Protein AF-A0A4Y8ARG5-F1 (afdb_monomer_lite)

Secondary structure (DSSP, 8-state):
-EEEEEEE-SSS-EEETTTEEE-STTEEEEEEEESSEEEEETTTEEEEEEEEET-PPTT------SEEEEEEETTEEEEEEESSS-EEEEEESTT--

Sequence (97 aa):
MYTLNIKNNYPWAITVNGNKIINDQGDSAGLKNQGNSYVTIPGIGKMAFIDLVDKKITGYPFIKETWDILIRTSNVEAYYRYKGRRELSAVIDQYET

Structure (mmCIF, N/CA/C/O backbone):
data_AF-A0A4Y8ARG5-F1
#
_entry.id   AF-A0A4Y8ARG5-F1
#
loop_
_atom_site.group_PDB
_atom_site.id
_atom_site.type_symbol
_atom_site.label_atom_id
_atom_site.label_alt_id
_atom_site.label_comp_id
_atom_site.label_asym_id
_atom_site.label_entity_id
_atom_site.label_seq_id
_atom_site.pdbx_PDB_ins_code
_atom_site.Cartn_x
_atom_site.Cartn_y
_atom_site.Cartn_z
_atom_site.occupancy
_atom_site.B_iso_or_equiv
_atom_site.auth_seq_id
_atom_site.auth_comp_id
_atom_site.auth_asym_id
_atom_site.auth_atom_id
_atom_site.pdbx_PDB_model_num
ATOM 1 N N . MET A 1 1 ? -9.486 8.604 6.481 1.00 82.38 1 MET A N 1
ATOM 2 C CA . MET A 1 1 ? -8.674 9.082 5.345 1.00 82.38 1 MET A CA 1
ATOM 3 C C . MET A 1 1 ? -7.254 9.325 5.814 1.00 82.38 1 MET A C 1
ATOM 5 O O . MET A 1 1 ? -7.113 9.983 6.840 1.00 82.38 1 MET A O 1
ATOM 9 N N . TYR A 1 2 ? -6.240 8.841 5.099 1.00 87.00 2 TYR A N 1
ATOM 10 C CA . 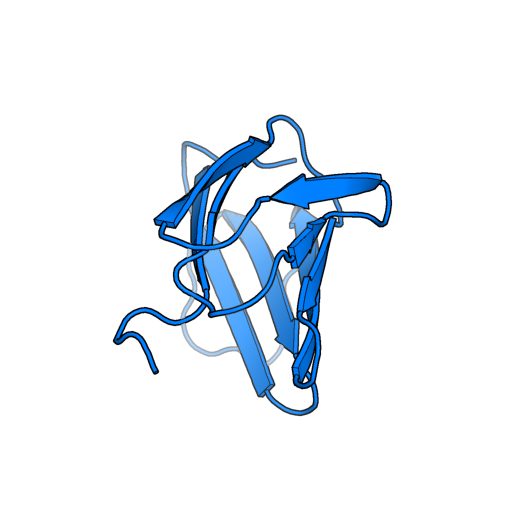TYR A 1 2 ? -4.815 8.923 5.451 1.00 87.00 2 TYR A CA 1
ATOM 11 C C . TYR A 1 2 ? -3.963 9.468 4.289 1.00 87.00 2 TYR A C 1
ATOM 13 O O . TYR A 1 2 ? -4.446 9.634 3.173 1.00 87.00 2 TYR A O 1
ATOM 21 N N . THR A 1 3 ? -2.700 9.783 4.550 1.00 91.75 3 THR A N 1
ATOM 22 C CA . THR A 1 3 ? -1.677 10.078 3.546 1.00 91.75 3 THR A CA 1
ATOM 23 C C . THR A 1 3 ? -0.825 8.832 3.353 1.00 91.75 3 THR A C 1
ATOM 25 O O . THR A 1 3 ? -0.294 8.299 4.325 1.00 91.75 3 THR A O 1
ATOM 28 N N . LEU A 1 4 ? -0.693 8.378 2.111 1.00 92.81 4 LEU A N 1
ATOM 29 C CA . LEU A 1 4 ? 0.140 7.250 1.721 1.00 92.81 4 LEU A CA 1
ATOM 30 C C . LEU A 1 4 ? 1.393 7.762 1.014 1.00 92.81 4 LEU A C 1
ATOM 32 O O . LEU A 1 4 ? 1.306 8.289 -0.092 1.00 92.81 4 LEU A O 1
ATOM 36 N N . ASN A 1 5 ? 2.547 7.603 1.644 1.00 95.31 5 ASN A N 1
ATOM 37 C CA . ASN A 1 5 ? 3.841 7.860 1.030 1.00 95.31 5 ASN A CA 1
ATOM 38 C C . ASN A 1 5 ? 4.382 6.536 0.498 1.00 95.31 5 ASN A C 1
ATOM 40 O O . ASN A 1 5 ? 4.529 5.582 1.258 1.00 95.31 5 ASN A O 1
ATOM 44 N N . ILE A 1 6 ? 4.665 6.464 -0.796 1.00 95.94 6 ILE A N 1
ATOM 45 C CA . ILE A 1 6 ? 5.201 5.256 -1.423 1.00 95.94 6 ILE A CA 1
ATOM 46 C C . ILE A 1 6 ? 6.546 5.584 -2.039 1.00 95.94 6 ILE A C 1
ATOM 48 O O . ILE A 1 6 ? 6.651 6.565 -2.772 1.00 95.94 6 ILE A O 1
ATOM 52 N N . LYS A 1 7 ? 7.541 4.745 -1.766 1.00 96.94 7 LYS A N 1
ATOM 53 C CA . LYS A 1 7 ? 8.806 4.702 -2.498 1.00 96.94 7 LYS A CA 1
ATOM 54 C C . LYS A 1 7 ? 8.872 3.399 -3.286 1.00 96.94 7 LYS A C 1
ATOM 56 O O . LYS A 1 7 ? 8.608 2.338 -2.718 1.00 96.94 7 LYS A O 1
ATOM 61 N N . ASN A 1 8 ? 9.204 3.481 -4.567 1.00 96.62 8 ASN A N 1
ATOM 62 C CA . ASN A 1 8 ? 9.342 2.323 -5.432 1.00 96.62 8 ASN A CA 1
ATOM 63 C C . ASN A 1 8 ? 10.817 2.013 -5.692 1.00 96.62 8 ASN A C 1
ATOM 65 O O . ASN A 1 8 ? 11.433 2.598 -6.576 1.00 96.62 8 ASN A O 1
ATOM 69 N N . ASN A 1 9 ? 11.372 1.078 -4.930 1.00 95.44 9 ASN A N 1
ATOM 70 C CA . ASN A 1 9 ? 12.700 0.528 -5.188 1.00 95.44 9 ASN A CA 1
ATOM 71 C C . ASN A 1 9 ? 12.639 -0.709 -6.109 1.00 95.44 9 ASN A C 1
ATOM 73 O O . ASN A 1 9 ? 13.670 -1.294 -6.420 1.00 95.44 9 ASN A O 1
ATOM 77 N N . TYR A 1 10 ? 11.446 -1.107 -6.558 1.00 95.00 10 TYR A N 1
ATOM 78 C CA . TYR A 1 10 ? 11.259 -2.272 -7.416 1.00 95.00 10 TYR A CA 1
ATOM 79 C C . TYR A 1 10 ? 11.742 -1.998 -8.855 1.00 95.00 10 TYR A C 1
ATOM 81 O O . TYR A 1 10 ? 11.613 -0.861 -9.323 1.00 95.00 10 TYR A O 1
ATOM 89 N N . PRO A 1 11 ? 12.217 -3.015 -9.607 1.00 94.25 11 PRO A N 1
ATOM 90 C CA . PRO A 1 11 ? 12.767 -2.832 -10.957 1.00 94.25 11 PRO A CA 1
ATOM 91 C C . PRO A 1 11 ? 11.774 -2.374 -12.033 1.00 94.25 11 PRO A C 1
ATOM 93 O O . PRO A 1 11 ? 12.179 -2.125 -13.164 1.00 94.25 11 PRO A O 1
ATOM 96 N N . TRP A 1 12 ? 10.479 -2.302 -11.717 1.00 95.81 12 TRP A N 1
ATOM 97 C CA . TRP A 1 12 ? 9.444 -1.859 -12.646 1.00 95.81 12 TRP A CA 1
ATOM 98 C C . TRP A 1 12 ? 8.560 -0.789 -12.019 1.00 95.81 12 TRP A C 1
ATOM 100 O O . TRP A 1 12 ? 8.313 -0.782 -10.809 1.00 95.81 12 TRP A O 1
ATOM 110 N N . ALA A 1 13 ? 8.009 0.073 -12.874 1.00 97.31 13 ALA A N 1
ATOM 111 C CA . ALA A 1 13 ? 7.000 1.040 -12.475 1.00 97.31 13 ALA A CA 1
ATOM 112 C C . ALA A 1 13 ? 5.780 0.353 -11.836 1.00 97.31 13 ALA A C 1
ATOM 114 O O . ALA A 1 13 ? 5.281 -0.671 -12.312 1.00 97.31 13 ALA A O 1
ATOM 115 N N . ILE A 1 14 ? 5.264 0.964 -10.774 1.00 97.31 14 ILE A N 1
ATOM 116 C CA . ILE A 1 14 ? 4.074 0.510 -10.051 1.00 97.31 14 ILE A CA 1
ATOM 117 C C . ILE A 1 14 ? 2.920 1.485 -10.269 1.00 97.31 14 ILE A C 1
ATOM 119 O O . ILE A 1 14 ? 3.114 2.668 -10.551 1.00 97.31 14 ILE A O 1
ATOM 123 N N . THR A 1 15 ? 1.689 0.992 -10.134 1.00 97.75 15 THR A N 1
ATOM 124 C CA . THR A 1 15 ? 0.485 1.812 -10.335 1.00 97.75 15 THR A CA 1
ATOM 125 C C . THR A 1 15 ? -0.385 1.839 -9.089 1.00 97.75 15 THR A C 1
ATOM 127 O O . THR A 1 15 ? -0.876 0.803 -8.642 1.00 97.75 15 THR A O 1
ATOM 130 N N . VAL A 1 16 ? -0.650 3.031 -8.565 1.00 96.56 16 VAL A N 1
ATOM 131 C CA . VAL A 1 16 ? -1.585 3.263 -7.465 1.00 96.56 16 VAL A CA 1
ATOM 132 C C . VAL A 1 16 ? -2.959 3.613 -8.020 1.00 96.56 16 VAL A C 1
ATOM 134 O O . VAL A 1 16 ? -3.081 4.451 -8.913 1.00 96.56 16 VAL A O 1
ATOM 137 N N . ASN A 1 17 ? -3.999 2.952 -7.508 1.00 94.62 17 ASN A N 1
ATOM 138 C CA . ASN A 1 17 ? -5.406 3.175 -7.863 1.00 94.62 17 ASN A CA 1
ATOM 139 C C . ASN A 1 17 ? -5.697 3.140 -9.378 1.00 94.62 17 ASN A C 1
ATOM 141 O O . ASN A 1 17 ? -6.653 3.743 -9.856 1.00 94.62 17 ASN A O 1
ATOM 145 N N . GLY A 1 18 ? -4.862 2.426 -10.142 1.00 93.56 18 GLY A N 1
ATOM 146 C CA . GLY A 1 18 ? -5.000 2.262 -11.591 1.00 93.56 18 GLY A CA 1
ATOM 147 C C . GLY A 1 18 ? -4.622 3.479 -12.440 1.00 93.56 18 GLY A C 1
ATOM 148 O O . GLY A 1 18 ? -4.667 3.368 -13.659 1.00 93.56 18 GLY A O 1
ATOM 149 N N . ASN A 1 19 ? -4.251 4.615 -11.844 1.00 93.50 19 ASN A N 1
ATOM 150 C CA . ASN A 1 19 ? -4.016 5.857 -12.589 1.00 93.50 19 ASN A CA 1
ATOM 151 C C . ASN A 1 19 ? -2.723 6.591 -12.214 1.00 93.50 19 ASN A C 1
ATOM 153 O O . ASN A 1 19 ? -2.152 7.284 -13.054 1.00 93.50 19 ASN A O 1
ATOM 157 N N . LYS A 1 20 ? -2.235 6.452 -10.978 1.00 96.38 20 LYS A N 1
ATOM 158 C CA . LYS A 1 20 ? -0.995 7.091 -10.549 1.00 96.38 20 LYS A CA 1
ATOM 159 C C . LYS A 1 20 ? 0.164 6.134 -10.761 1.00 96.38 20 LYS A C 1
ATOM 161 O O . LYS A 1 20 ? 0.295 5.154 -10.038 1.00 96.38 20 LYS A O 1
ATOM 166 N N . ILE A 1 21 ? 1.029 6.463 -11.706 1.00 97.62 21 ILE A N 1
ATOM 167 C CA . ILE A 1 21 ? 2.285 5.747 -11.916 1.00 97.62 21 ILE A CA 1
ATOM 168 C C . ILE A 1 21 ? 3.346 6.313 -10.961 1.00 97.62 21 ILE A C 1
ATOM 170 O O . ILE A 1 21 ? 3.419 7.531 -10.760 1.00 97.62 21 ILE A O 1
ATOM 174 N N . ILE A 1 22 ? 4.121 5.417 -10.352 1.00 97.44 22 ILE A N 1
ATOM 175 C CA . ILE A 1 22 ? 5.373 5.706 -9.646 1.00 97.44 22 ILE A CA 1
ATOM 176 C C . ILE A 1 22 ? 6.440 4.898 -10.381 1.00 97.44 22 ILE A C 1
ATOM 178 O O . ILE A 1 22 ? 6.290 3.679 -10.511 1.00 97.44 22 ILE A O 1
ATOM 182 N N . ASN A 1 23 ? 7.449 5.573 -10.928 1.00 97.62 23 ASN A N 1
ATOM 183 C CA . ASN A 1 23 ? 8.470 4.922 -11.748 1.00 97.62 23 ASN A CA 1
ATOM 184 C C . ASN A 1 23 ? 9.385 4.041 -10.886 1.00 97.62 23 ASN A C 1
ATOM 186 O O . ASN A 1 23 ? 9.214 3.955 -9.673 1.00 97.62 23 ASN A O 1
ATOM 190 N N . ASP A 1 24 ? 10.298 3.314 -11.517 1.00 92.56 24 ASP A N 1
ATOM 191 C CA . ASP A 1 24 ? 11.314 2.509 -10.834 1.00 92.56 24 ASP A CA 1
ATOM 192 C C . ASP A 1 24 ? 12.444 3.387 -10.245 1.00 92.56 24 ASP A C 1
ATOM 194 O O . ASP A 1 24 ? 12.323 4.612 -10.144 1.00 92.56 24 ASP A O 1
ATOM 198 N N . GLN A 1 25 ? 13.532 2.750 -9.796 1.00 86.75 25 GLN A N 1
ATOM 199 C CA . GLN A 1 25 ? 14.780 3.415 -9.381 1.00 86.75 25 GLN A CA 1
ATOM 200 C C . GLN A 1 25 ? 14.643 4.384 -8.194 1.00 86.75 25 GLN A C 1
ATOM 202 O O . GLN A 1 25 ? 15.360 5.378 -8.082 1.00 86.75 25 GLN A O 1
ATOM 207 N N . GLY A 1 26 ? 13.740 4.082 -7.263 1.00 91.88 26 GLY A N 1
ATOM 208 C CA . GLY A 1 26 ? 13.576 4.843 -6.029 1.00 91.88 26 GLY A CA 1
ATOM 209 C C . GLY A 1 26 ? 12.668 6.065 -6.154 1.00 91.88 26 GLY A C 1
ATOM 210 O O . GLY A 1 26 ? 12.637 6.866 -5.213 1.00 91.88 26 GLY A O 1
ATOM 211 N N . ASP A 1 27 ? 11.917 6.206 -7.257 1.00 97.12 27 ASP A N 1
ATOM 212 C CA . ASP A 1 27 ? 10.870 7.226 -7.391 1.00 97.12 27 ASP A CA 1
ATOM 213 C C . ASP A 1 27 ? 9.865 7.126 -6.230 1.00 97.12 27 ASP A C 1
ATOM 215 O O . ASP A 1 27 ? 9.630 6.063 -5.642 1.00 97.12 27 ASP A O 1
ATOM 219 N N . SER A 1 28 ? 9.277 8.259 -5.858 1.00 97.06 28 SER A N 1
ATOM 220 C CA . SER A 1 28 ? 8.383 8.328 -4.710 1.00 97.06 28 SER A CA 1
ATOM 221 C C . SER A 1 28 ? 7.220 9.285 -4.915 1.00 97.06 28 SER A C 1
ATOM 223 O O . SER A 1 28 ? 7.299 10.286 -5.625 1.00 97.06 28 SER A O 1
ATOM 225 N N . ALA A 1 29 ? 6.104 8.981 -4.256 1.00 96.56 29 ALA A N 1
ATOM 226 C CA . ALA A 1 29 ? 4.915 9.813 -4.289 1.00 96.56 29 ALA A CA 1
ATOM 227 C C . ALA A 1 29 ? 4.233 9.872 -2.922 1.00 96.56 29 ALA A C 1
ATOM 229 O O . ALA A 1 29 ? 4.018 8.850 -2.271 1.00 96.56 29 ALA A O 1
ATOM 230 N N . GLY A 1 30 ? 3.833 11.082 -2.527 1.00 95.56 30 GLY A N 1
ATOM 231 C CA . GLY A 1 30 ? 2.943 11.323 -1.394 1.00 95.56 30 GLY A CA 1
ATOM 232 C C . GLY A 1 30 ? 1.505 11.517 -1.868 1.00 95.56 30 GLY A C 1
ATOM 233 O O . GLY A 1 30 ? 1.191 12.486 -2.560 1.00 95.56 30 GLY A O 1
ATOM 234 N N . LEU A 1 31 ? 0.618 10.606 -1.484 1.00 93.56 31 LEU A N 1
ATOM 235 C CA . LEU A 1 31 ? -0.797 10.606 -1.840 1.00 93.56 31 LEU A CA 1
ATOM 236 C C . LEU A 1 31 ? -1.620 11.015 -0.626 1.00 93.56 31 LEU A C 1
ATOM 238 O O . LEU A 1 31 ? -1.775 10.246 0.315 1.00 93.56 31 LEU A O 1
ATOM 242 N N . LYS A 1 32 ? -2.150 12.236 -0.631 1.00 93.06 32 LYS A N 1
ATOM 243 C CA . LYS A 1 32 ? -2.948 12.764 0.485 1.00 93.06 32 LYS A CA 1
ATOM 244 C C . LYS A 1 32 ? -4.403 12.312 0.388 1.00 93.06 32 LYS A C 1
ATOM 246 O O . LYS A 1 32 ? -4.888 12.024 -0.705 1.00 93.06 32 LYS A O 1
ATOM 251 N N . ASN A 1 33 ? -5.108 12.323 1.520 1.00 89.50 33 ASN A N 1
ATOM 252 C CA . ASN A 1 33 ? -6.562 12.125 1.591 1.00 89.50 33 ASN A CA 1
ATOM 253 C C . ASN A 1 33 ? -7.046 10.813 0.945 1.00 89.50 33 ASN A C 1
ATOM 255 O O . ASN A 1 33 ? -8.081 10.767 0.286 1.00 89.50 33 ASN A O 1
ATOM 259 N N . GLN A 1 34 ? -6.292 9.738 1.139 1.00 89.81 34 GLN A N 1
ATOM 260 C CA . GLN A 1 34 ? -6.634 8.404 0.670 1.00 89.81 34 GLN A CA 1
ATOM 261 C C . GLN A 1 34 ? -7.683 7.766 1.585 1.00 89.81 34 GLN A C 1
ATOM 263 O O . GLN A 1 34 ? -7.577 7.837 2.811 1.00 89.81 34 GLN A O 1
ATOM 268 N N . GLY A 1 35 ? -8.709 7.170 0.979 1.00 89.00 35 GLY A N 1
ATOM 269 C CA . GLY A 1 35 ? -9.548 6.156 1.615 1.00 89.00 35 GLY A CA 1
ATOM 270 C C . GLY A 1 35 ? -8.970 4.778 1.304 1.00 89.00 35 GLY A C 1
ATOM 271 O O . GLY A 1 35 ? -7.776 4.549 1.473 1.00 89.00 35 GLY A O 1
ATOM 272 N N . ASN A 1 36 ? -9.787 3.874 0.771 1.00 91.94 36 ASN A N 1
ATOM 273 C CA . ASN A 1 36 ? -9.260 2.620 0.242 1.00 91.94 36 ASN A CA 1
ATOM 274 C C . ASN A 1 36 ? -8.386 2.887 -0.984 1.00 91.94 36 ASN A C 1
ATOM 276 O O . ASN A 1 36 ? -8.824 3.551 -1.924 1.00 91.94 36 ASN A O 1
ATOM 280 N N . SER A 1 37 ? -7.188 2.317 -0.979 1.00 94.19 37 SER A N 1
ATOM 281 C CA . SER A 1 37 ? -6.245 2.404 -2.086 1.00 94.19 37 SER A CA 1
ATOM 282 C C . SER A 1 37 ? -5.643 1.040 -2.383 1.00 94.19 37 SER A C 1
ATOM 284 O O . SER A 1 37 ? -5.679 0.128 -1.558 1.00 94.19 37 SER A O 1
ATOM 286 N N . TYR A 1 38 ? -5.082 0.875 -3.572 1.00 95.38 38 TYR A N 1
ATOM 287 C CA . TYR A 1 38 ? -4.297 -0.302 -3.908 1.00 95.38 38 TYR A CA 1
ATOM 288 C C . TYR A 1 38 ? -3.105 0.063 -4.779 1.00 95.38 38 TYR A C 1
ATOM 290 O O . TYR A 1 38 ? -3.155 1.000 -5.575 1.00 95.38 38 TYR A O 1
ATOM 298 N N . VAL A 1 39 ? -2.046 -0.722 -4.647 1.00 96.38 39 VAL A N 1
ATOM 299 C CA . VAL A 1 39 ? -0.825 -0.632 -5.438 1.00 96.38 39 VAL A CA 1
ATOM 300 C C . VAL A 1 39 ? -0.727 -1.901 -6.265 1.00 96.38 39 VAL A C 1
ATOM 302 O O . VAL A 1 39 ? -0.770 -3.005 -5.728 1.00 96.38 39 VAL A O 1
ATOM 305 N N . THR A 1 40 ? -0.639 -1.744 -7.579 1.00 96.94 40 THR A N 1
ATOM 306 C CA . THR A 1 40 ? -0.382 -2.834 -8.519 1.00 96.94 40 THR A CA 1
ATOM 307 C C . THR A 1 40 ? 1.110 -2.879 -8.792 1.00 96.94 40 THR A C 1
ATOM 309 O O . THR A 1 40 ? 1.680 -1.890 -9.252 1.00 96.94 40 THR A O 1
ATOM 312 N N . ILE A 1 41 ? 1.712 -4.025 -8.501 1.00 95.12 41 ILE A N 1
ATOM 313 C CA . ILE A 1 41 ? 3.134 -4.296 -8.660 1.00 95.12 41 ILE A CA 1
ATOM 314 C C . ILE A 1 41 ? 3.257 -5.379 -9.741 1.00 95.12 41 ILE A C 1
ATOM 316 O O . ILE A 1 41 ? 2.743 -6.488 -9.534 1.00 95.12 41 ILE A O 1
ATOM 320 N N . PRO A 1 42 ? 3.861 -5.080 -10.906 1.00 94.69 42 PRO A N 1
ATOM 321 C CA . PRO A 1 42 ? 4.046 -6.064 -11.971 1.00 94.69 42 PRO A CA 1
ATOM 322 C C . PRO A 1 42 ? 4.714 -7.341 -11.447 1.00 94.69 42 PRO A C 1
ATOM 324 O O . PRO A 1 42 ? 5.612 -7.272 -10.621 1.00 94.69 42 PRO A O 1
ATOM 327 N N . GLY A 1 43 ? 4.240 -8.514 -11.869 1.00 92.25 43 GLY A N 1
ATOM 328 C CA . GLY A 1 43 ? 4.796 -9.809 -11.446 1.00 92.25 43 GLY A CA 1
ATOM 329 C C . GLY A 1 43 ? 4.447 -10.268 -10.021 1.00 92.25 43 GLY A C 1
ATOM 330 O O . GLY A 1 43 ? 4.437 -11.470 -9.779 1.00 92.25 43 GLY A O 1
ATOM 331 N N . ILE A 1 44 ? 4.094 -9.361 -9.100 1.00 90.88 44 ILE A N 1
ATOM 332 C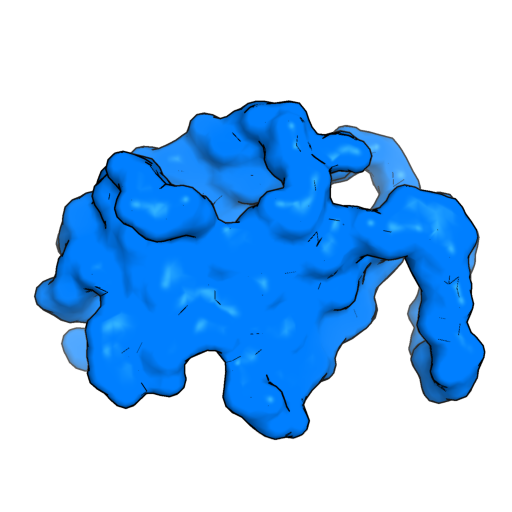 CA . ILE A 1 44 ? 3.735 -9.704 -7.708 1.00 90.88 44 ILE A CA 1
ATOM 333 C C . ILE A 1 44 ? 2.216 -9.706 -7.491 1.00 90.88 44 ILE A C 1
ATOM 335 O O . ILE A 1 44 ? 1.683 -10.614 -6.855 1.00 90.88 44 ILE A O 1
ATOM 339 N N . GLY A 1 45 ? 1.499 -8.705 -8.011 1.00 93.00 45 GLY A N 1
ATOM 340 C CA . GLY A 1 45 ? 0.045 -8.595 -7.865 1.00 93.00 45 GLY A CA 1
ATOM 341 C C . GLY A 1 45 ? -0.412 -7.259 -7.286 1.00 93.00 45 GLY A C 1
ATOM 342 O O . GLY A 1 45 ? 0.141 -6.207 -7.602 1.00 93.00 45 GLY A O 1
ATOM 343 N N . LYS A 1 46 ? -1.482 -7.280 -6.481 1.00 94.69 46 LYS A N 1
ATOM 344 C CA . LYS A 1 46 ? -2.093 -6.072 -5.907 1.00 94.69 46 LYS A CA 1
ATOM 345 C C . LYS A 1 46 ? -2.023 -6.089 -4.386 1.00 94.69 46 LYS A C 1
ATOM 347 O O . LYS A 1 46 ? -2.576 -6.983 -3.751 1.00 94.69 46 LYS A O 1
ATOM 352 N N . MET A 1 47 ? -1.431 -5.044 -3.823 1.00 94.81 47 MET A N 1
ATOM 353 C CA . MET A 1 47 ? -1.477 -4.748 -2.397 1.00 94.81 47 MET A CA 1
ATOM 354 C C . MET A 1 47 ? -2.607 -3.758 -2.129 1.00 94.81 47 MET A C 1
ATOM 356 O O . MET A 1 47 ? -2.645 -2.691 -2.736 1.00 94.81 47 MET A O 1
ATOM 360 N N . ALA A 1 48 ? -3.531 -4.099 -1.237 1.00 93.88 48 ALA A N 1
ATOM 361 C CA . ALA A 1 48 ? -4.633 -3.231 -0.842 1.00 93.88 48 ALA A CA 1
ATOM 362 C C . ALA A 1 48 ? -4.346 -2.567 0.507 1.00 93.88 48 ALA A C 1
ATOM 364 O O . ALA A 1 48 ? -3.900 -3.229 1.439 1.00 93.88 48 ALA A O 1
ATOM 365 N N . PHE A 1 49 ? -4.670 -1.283 0.599 1.00 93.00 49 PHE A N 1
ATOM 366 C CA . PHE A 1 49 ? -4.634 -0.450 1.793 1.00 93.00 49 PHE A CA 1
ATOM 367 C C . PHE A 1 49 ? -6.069 -0.026 2.099 1.00 93.00 49 PHE A C 1
ATOM 369 O O . PHE A 1 49 ? -6.659 0.786 1.385 1.00 93.00 49 PHE A O 1
ATOM 376 N N . ILE A 1 50 ? -6.660 -0.624 3.125 1.00 90.56 50 ILE A N 1
ATOM 377 C CA . ILE A 1 50 ? -8.076 -0.475 3.450 1.00 90.56 50 ILE A CA 1
ATOM 378 C C . ILE A 1 50 ? -8.186 0.399 4.691 1.00 90.56 50 ILE A C 1
ATOM 380 O O . ILE A 1 50 ? -7.708 0.020 5.759 1.00 90.56 50 ILE A O 1
ATOM 384 N N . ASP A 1 51 ? -8.822 1.557 4.541 1.00 88.06 51 ASP A N 1
ATOM 385 C CA . ASP A 1 51 ? -9.140 2.443 5.655 1.00 88.06 51 ASP A CA 1
ATOM 386 C C . ASP A 1 51 ? -10.371 1.895 6.371 1.00 88.06 51 ASP A C 1
ATOM 388 O O . ASP A 1 51 ? -11.485 1.926 5.846 1.00 88.06 51 ASP A O 1
ATOM 392 N N . LEU A 1 52 ? -10.158 1.351 7.564 1.00 85.25 52 LEU A N 1
ATOM 393 C CA . LEU A 1 52 ? -11.223 0.769 8.372 1.00 85.25 52 LEU A CA 1
ATOM 394 C C . LEU A 1 52 ? -11.893 1.806 9.275 1.00 85.25 52 LEU A C 1
ATOM 396 O O . LEU A 1 52 ? -12.869 1.480 9.948 1.00 85.25 52 LEU A O 1
ATOM 400 N N . VAL A 1 53 ? -11.420 3.057 9.250 1.00 81.44 53 VAL A N 1
ATOM 401 C CA . VAL A 1 53 ? -11.945 4.161 10.052 1.00 81.44 53 VAL A CA 1
ATOM 402 C C . VAL A 1 53 ? -11.900 3.803 11.543 1.00 81.44 53 VAL A C 1
ATOM 404 O O . VAL A 1 53 ? -10.815 3.816 12.121 1.00 81.44 53 VAL A O 1
ATOM 407 N N . ASP A 1 54 ? -13.040 3.494 12.159 1.00 74.25 54 ASP A N 1
ATOM 408 C CA . ASP A 1 54 ? -13.205 3.124 13.568 1.00 74.25 54 ASP A CA 1
ATOM 409 C C . ASP A 1 54 ? -13.504 1.625 13.772 1.00 74.25 54 ASP A C 1
ATOM 411 O O . ASP A 1 54 ? -13.636 1.157 14.911 1.00 74.25 54 ASP A O 1
ATOM 415 N N . LYS A 1 55 ? -13.604 0.853 12.682 1.00 77.06 55 LYS A N 1
ATOM 416 C CA . LYS A 1 55 ? -13.977 -0.558 12.720 1.00 77.06 55 LYS A CA 1
ATOM 417 C C . LYS A 1 55 ? -12.810 -1.444 13.147 1.00 77.06 55 LYS A C 1
ATOM 419 O O . LYS A 1 55 ? -11.884 -1.700 12.384 1.00 77.06 55 LYS A O 1
ATOM 424 N N . LYS A 1 56 ? -12.966 -2.057 14.321 1.00 73.38 56 LYS A N 1
ATOM 425 C CA . LYS A 1 56 ? -12.053 -3.076 14.850 1.00 73.38 56 LYS A CA 1
ATOM 426 C C . LYS A 1 56 ? -12.259 -4.433 14.185 1.00 73.38 56 LYS A C 1
ATOM 428 O O . LYS A 1 56 ? -13.386 -4.926 14.126 1.00 73.38 56 LYS A O 1
ATOM 433 N N . ILE A 1 57 ? -11.163 -5.077 13.785 1.00 78.19 57 ILE A N 1
ATOM 434 C CA . ILE A 1 57 ? -11.165 -6.505 13.445 1.00 78.19 57 ILE A CA 1
ATOM 435 C C . ILE A 1 57 ? -11.037 -7.325 14.735 1.00 78.19 57 ILE A C 1
ATOM 437 O O . ILE A 1 57 ? -10.078 -7.177 15.494 1.00 78.19 57 ILE A O 1
ATOM 441 N N . THR A 1 58 ? -12.022 -8.182 14.998 1.00 75.94 58 THR A N 1
ATOM 442 C CA . THR A 1 58 ? -12.028 -9.094 16.149 1.00 75.94 58 THR A CA 1
ATOM 443 C C . THR A 1 58 ? -10.931 -10.149 16.006 1.00 75.94 58 THR A C 1
ATOM 445 O O . THR A 1 58 ? -10.714 -10.667 14.917 1.00 75.94 58 THR A O 1
ATOM 448 N N . GLY A 1 59 ? -10.259 -10.499 17.106 1.00 72.81 59 GLY A N 1
ATOM 449 C CA . GLY A 1 59 ? -9.241 -11.556 17.116 1.00 72.81 59 GLY A CA 1
ATOM 450 C C . GLY A 1 59 ? -7.805 -11.074 16.906 1.00 72.81 59 GLY A C 1
ATOM 451 O O . GLY A 1 59 ? -6.894 -11.877 17.064 1.00 72.81 59 GLY A O 1
ATOM 452 N N . TYR A 1 60 ? -7.580 -9.781 16.646 1.00 71.12 60 TYR A N 1
ATOM 453 C CA . TYR A 1 60 ? -6.240 -9.195 16.706 1.00 71.12 60 TYR A CA 1
ATOM 454 C C . TYR A 1 60 ? -5.856 -8.885 18.159 1.00 71.12 60 TYR A C 1
ATOM 456 O O . TYR A 1 60 ? -6.461 -7.997 18.774 1.00 71.12 60 TYR A O 1
ATOM 464 N N . PRO A 1 61 ? -4.877 -9.600 18.739 1.00 61.47 61 PRO A N 1
ATOM 465 C CA . PRO A 1 61 ? -4.443 -9.334 20.095 1.00 61.47 61 PRO A CA 1
ATOM 466 C C . PRO A 1 61 ? -3.583 -8.060 20.089 1.00 61.47 61 PRO A C 1
ATOM 468 O O . PRO A 1 61 ? -2.718 -7.893 19.237 1.00 61.47 61 PRO A O 1
ATOM 471 N N . PHE A 1 62 ? -3.819 -7.171 21.058 1.00 65.25 62 PHE A N 1
ATOM 472 C CA . PHE A 1 62 ? -2.995 -5.988 21.368 1.00 65.25 62 PHE A CA 1
ATOM 473 C C . PHE A 1 62 ? -3.077 -4.762 20.448 1.00 65.25 62 PHE A C 1
ATOM 475 O O . PHE A 1 62 ? -2.060 -4.410 19.872 1.00 65.25 62 PHE A O 1
ATOM 482 N N . ILE A 1 63 ? -4.177 -3.993 20.388 1.00 58.91 63 ILE A N 1
ATOM 483 C CA . ILE A 1 63 ? -4.046 -2.616 19.854 1.00 58.91 63 ILE A CA 1
ATOM 484 C C . ILE A 1 63 ? -4.999 -1.607 20.537 1.00 58.91 63 ILE A C 1
ATOM 486 O O . ILE A 1 63 ? -6.223 -1.771 20.512 1.00 58.91 63 ILE A O 1
ATOM 490 N N . LYS A 1 64 ? -4.438 -0.563 21.173 1.00 63.56 64 LYS A N 1
ATOM 491 C CA . LYS A 1 64 ? -5.141 0.438 22.015 1.00 63.56 64 LYS A CA 1
ATOM 492 C C . LYS A 1 64 ? -5.589 1.684 21.236 1.00 63.56 64 LYS A C 1
ATOM 494 O O . LYS A 1 64 ? -6.359 2.495 21.747 1.00 63.56 64 LYS A O 1
ATOM 499 N N . GLU A 1 65 ? -5.103 1.846 20.016 1.00 68.75 65 GLU A N 1
ATOM 500 C CA . GLU A 1 65 ? -5.219 3.047 19.198 1.00 68.75 65 GLU A CA 1
ATOM 501 C C . GLU A 1 65 ? -6.569 3.134 18.453 1.00 68.75 65 GLU A C 1
ATOM 503 O O . GLU A 1 65 ? -7.387 2.213 18.508 1.00 68.75 65 GLU A O 1
ATOM 508 N N . THR A 1 66 ? -6.864 4.282 17.828 1.00 61.91 66 THR A N 1
ATOM 509 C CA . THR A 1 66 ? -8.232 4.645 17.397 1.00 61.91 66 THR A CA 1
ATOM 510 C C . THR A 1 66 ? -8.496 4.449 15.905 1.00 61.91 66 THR A C 1
ATOM 512 O O . THR A 1 66 ? -9.625 4.111 15.565 1.00 61.91 66 THR A O 1
ATOM 515 N N . TRP A 1 67 ? -7.500 4.677 15.041 1.00 63.69 67 TRP A N 1
ATOM 516 C CA . TRP A 1 67 ? -7.662 4.662 13.581 1.00 63.69 67 TRP A CA 1
ATOM 517 C C . TRP A 1 67 ? -6.938 3.493 12.940 1.00 63.69 67 TRP A C 1
ATOM 519 O O . TRP A 1 67 ? -5.801 3.211 13.318 1.00 63.69 67 TRP A O 1
ATOM 529 N N . ASP A 1 68 ? -7.570 2.897 11.929 1.00 73.06 68 ASP A N 1
ATOM 530 C CA . ASP A 1 68 ? -7.237 1.547 11.478 1.00 73.06 68 ASP A CA 1
ATOM 531 C C . ASP A 1 68 ? -6.941 1.486 9.983 1.00 73.06 68 ASP A C 1
ATOM 533 O O . ASP A 1 68 ? -7.722 1.974 9.163 1.00 73.06 68 ASP A O 1
ATOM 537 N N . ILE A 1 69 ? -5.835 0.832 9.624 1.00 82.06 69 ILE A N 1
ATOM 538 C CA . ILE A 1 69 ? -5.532 0.460 8.242 1.00 82.06 69 ILE A CA 1
ATOM 539 C C . ILE A 1 69 ? -5.239 -1.038 8.196 1.00 82.06 69 ILE A C 1
ATOM 541 O O . ILE A 1 69 ? -4.372 -1.545 8.911 1.00 82.06 69 ILE A O 1
ATOM 545 N N . LEU A 1 70 ? -5.956 -1.742 7.324 1.00 87.25 70 LEU A N 1
ATOM 546 C CA . LEU A 1 70 ? -5.640 -3.114 6.950 1.00 87.25 70 LEU A CA 1
ATOM 547 C C . LEU A 1 70 ? -4.870 -3.099 5.634 1.00 87.25 70 LEU A C 1
ATOM 549 O O . LEU A 1 70 ? -5.373 -2.630 4.612 1.00 87.25 70 LEU A O 1
ATOM 553 N N . ILE A 1 71 ? -3.659 -3.636 5.662 1.00 89.31 71 ILE A N 1
ATOM 554 C CA . ILE A 1 71 ? -2.826 -3.840 4.483 1.00 89.31 71 ILE A CA 1
ATOM 555 C C . ILE A 1 71 ? -2.879 -5.325 4.154 1.00 89.31 71 ILE A C 1
ATOM 557 O O . ILE A 1 71 ? -2.612 -6.155 5.017 1.00 89.31 71 ILE A O 1
ATOM 561 N N . ARG A 1 72 ? -3.223 -5.685 2.920 1.00 90.06 72 ARG A N 1
ATOM 562 C CA . ARG A 1 72 ? -3.263 -7.092 2.504 1.00 90.06 72 ARG A CA 1
ATOM 563 C C . ARG A 1 72 ? -2.711 -7.282 1.106 1.00 90.06 72 ARG A C 1
ATOM 565 O O . ARG A 1 72 ? -2.951 -6.461 0.221 1.00 90.06 72 ARG A O 1
ATOM 572 N N . THR A 1 73 ? -2.008 -8.383 0.902 1.00 89.06 73 THR A N 1
ATOM 573 C CA . THR A 1 73 ? -1.538 -8.824 -0.409 1.00 89.06 73 THR A CA 1
ATOM 574 C C . THR A 1 73 ? -1.554 -10.343 -0.455 1.00 89.06 73 THR A C 1
ATOM 576 O O . THR A 1 73 ? -1.114 -10.998 0.487 1.00 89.06 73 THR A O 1
ATOM 579 N N . SER A 1 74 ? -2.082 -10.910 -1.539 1.00 84.69 74 SER A N 1
ATOM 580 C CA . SER A 1 74 ? -2.223 -12.361 -1.712 1.00 84.69 74 SER A CA 1
ATOM 581 C C . SER A 1 74 ? -2.864 -13.041 -0.487 1.00 84.69 74 SER A C 1
ATOM 583 O O . SER A 1 74 ? -4.059 -12.877 -0.254 1.00 84.69 74 SER A O 1
ATOM 585 N N . ASN A 1 75 ? -2.082 -13.782 0.298 1.00 84.31 75 ASN A N 1
ATOM 586 C CA . ASN A 1 75 ? -2.488 -14.532 1.488 1.00 84.31 75 ASN A CA 1
ATOM 587 C C . ASN A 1 75 ? -1.898 -13.972 2.797 1.00 84.31 75 ASN A C 1
ATOM 589 O O . ASN A 1 75 ? -1.969 -14.640 3.827 1.00 84.31 75 ASN A O 1
ATOM 593 N N . VAL A 1 76 ? -1.292 -12.784 2.759 1.00 85.62 76 VAL A N 1
ATOM 594 C CA . VAL A 1 76 ? -0.676 -12.133 3.918 1.00 85.62 76 VAL A CA 1
ATOM 595 C C . VAL A 1 76 ? -1.392 -10.819 4.197 1.00 85.62 76 VAL A C 1
ATOM 597 O O . VAL A 1 76 ? -1.682 -10.032 3.291 1.00 85.62 76 VAL A O 1
ATOM 600 N N . GLU A 1 77 ? -1.648 -10.566 5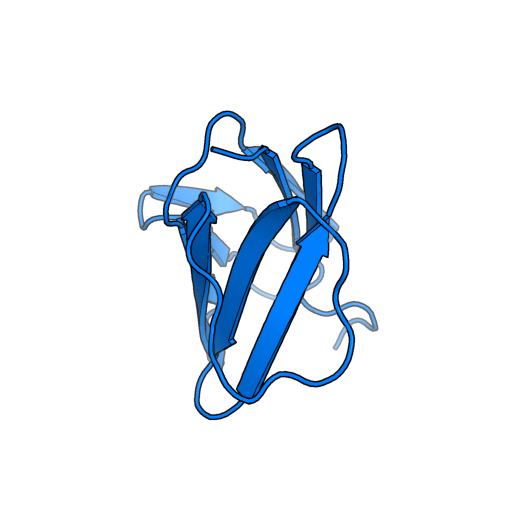.473 1.00 87.12 77 GLU A N 1
ATOM 601 C CA . GLU A 1 77 ? -2.214 -9.313 5.945 1.00 87.12 77 GLU A CA 1
AT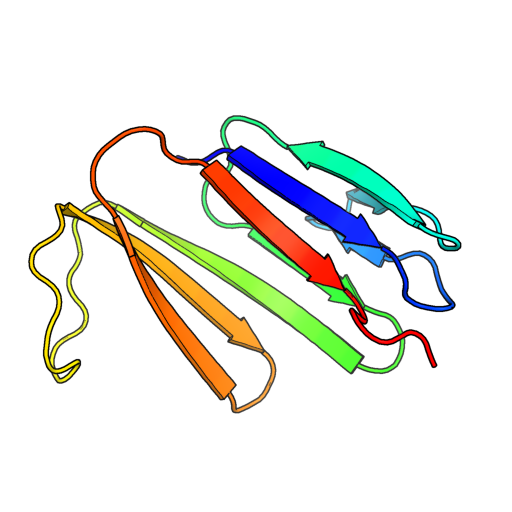OM 602 C C . GLU A 1 77 ? -1.415 -8.746 7.115 1.00 87.12 77 GLU A C 1
ATOM 604 O O . GLU A 1 77 ? -0.875 -9.468 7.952 1.00 87.12 77 GLU A O 1
ATOM 609 N N . ALA A 1 78 ? -1.353 -7.422 7.155 1.00 84.69 78 ALA A N 1
ATOM 610 C CA . ALA A 1 78 ? -0.834 -6.643 8.255 1.00 84.69 78 ALA A CA 1
ATOM 611 C C . ALA A 1 78 ? -1.931 -5.675 8.696 1.00 84.69 78 ALA A C 1
ATOM 613 O O . ALA A 1 78 ? -2.448 -4.880 7.908 1.00 84.69 78 ALA A O 1
ATOM 614 N N . TYR A 1 79 ? -2.287 -5.747 9.972 1.00 82.56 79 TYR A N 1
ATOM 615 C CA . TYR A 1 79 ? -3.271 -4.865 10.579 1.00 82.56 79 TYR A CA 1
ATOM 616 C C . TYR A 1 79 ? -2.563 -3.889 11.505 1.00 82.56 79 TYR A C 1
ATOM 618 O O . TYR A 1 79 ? -1.847 -4.292 12.422 1.00 82.56 79 TYR A O 1
ATOM 626 N N . TYR A 1 80 ? -2.758 -2.601 11.251 1.00 75.69 80 TYR A N 1
ATOM 627 C CA . TYR A 1 80 ? -2.094 -1.530 11.975 1.00 75.69 80 TYR A CA 1
ATOM 628 C C . TYR A 1 80 ? -3.130 -0.526 12.474 1.00 75.69 80 TYR A C 1
ATOM 630 O O . TYR A 1 80 ? -4.000 -0.094 11.713 1.00 75.69 80 TYR A O 1
ATOM 638 N N . ARG A 1 81 ? -3.024 -0.125 13.747 1.00 78.12 81 ARG A N 1
ATOM 639 C CA . ARG A 1 81 ? -3.811 0.987 14.297 1.00 78.12 81 ARG A CA 1
ATOM 640 C C . ARG A 1 81 ? -2.882 2.038 14.883 1.00 78.12 81 ARG A C 1
ATOM 642 O O . ARG A 1 81 ? -1.827 1.716 15.419 1.00 78.12 81 ARG A O 1
ATOM 649 N N . TYR A 1 82 ? -3.284 3.299 14.792 1.00 73.50 82 TYR A N 1
ATOM 650 C CA . TYR A 1 82 ? -2.461 4.429 15.216 1.00 73.50 82 TYR A CA 1
ATOM 651 C C . TYR A 1 82 ? -3.295 5.570 15.807 1.00 73.50 82 TYR A C 1
ATOM 653 O O . TYR A 1 82 ? -4.518 5.658 15.649 1.00 73.50 82 TYR A O 1
ATOM 661 N N . LYS A 1 83 ? -2.619 6.458 16.539 1.00 69.69 83 LYS A N 1
ATOM 662 C CA . LYS A 1 83 ? -3.201 7.655 17.154 1.00 69.69 83 LYS A CA 1
ATOM 663 C C . LYS A 1 83 ? -2.401 8.875 16.700 1.00 69.69 83 LYS A C 1
ATOM 665 O O . LYS A 1 83 ? -1.195 8.922 16.905 1.00 69.69 83 LYS A O 1
ATOM 670 N N . GLY A 1 84 ? -3.061 9.860 16.092 1.00 71.31 84 GLY A N 1
ATOM 671 C CA . GLY A 1 84 ? -2.410 11.085 15.609 1.00 71.31 84 GLY A CA 1
ATOM 672 C C . GLY A 1 84 ? -2.447 11.237 14.089 1.00 71.31 84 GLY A C 1
ATOM 673 O O . GLY A 1 84 ? -3.468 10.941 13.465 1.00 71.31 84 GLY A O 1
ATOM 674 N N . ARG A 1 85 ? -1.359 11.763 13.502 1.00 65.06 85 ARG A N 1
ATOM 675 C CA . ARG A 1 85 ? -1.281 12.043 12.060 1.00 65.06 85 ARG A CA 1
ATOM 676 C C . ARG A 1 85 ? -1.435 10.748 11.270 1.00 65.06 85 ARG A C 1
ATOM 678 O O . ARG A 1 85 ? -0.736 9.770 11.507 1.00 65.06 85 ARG A O 1
ATOM 685 N N . ARG A 1 86 ? -2.395 10.765 10.350 1.00 81.31 86 ARG A N 1
ATOM 686 C CA . ARG A 1 86 ? -2.794 9.636 9.514 1.00 81.31 86 ARG A CA 1
ATOM 687 C C . ARG A 1 86 ? -1.825 9.478 8.349 1.00 81.31 86 ARG A C 1
ATOM 689 O O . ARG A 1 86 ? -2.216 9.704 7.216 1.00 81.31 86 ARG A O 1
ATOM 696 N N . GLU A 1 87 ? -0.561 9.181 8.628 1.00 87.88 87 GLU A N 1
ATOM 697 C CA . GLU A 1 87 ? 0.490 9.027 7.616 1.00 87.88 87 GLU A CA 1
ATOM 698 C C . GLU A 1 87 ? 1.022 7.594 7.628 1.00 87.88 87 GLU A C 1
ATOM 700 O O . GLU A 1 87 ? 1.354 7.055 8.683 1.00 87.88 87 GLU A O 1
ATOM 705 N N . LEU A 1 88 ? 1.086 6.981 6.449 1.00 88.75 88 LEU A N 1
ATOM 706 C CA . LEU A 1 88 ? 1.609 5.640 6.233 1.00 88.75 88 LEU A CA 1
ATOM 707 C C . LEU A 1 88 ? 2.692 5.705 5.161 1.00 88.75 88 LEU A C 1
ATOM 709 O O . LEU A 1 88 ? 2.459 6.269 4.094 1.00 88.75 88 LEU A O 1
ATOM 713 N N . SER A 1 89 ? 3.847 5.106 5.434 1.00 91.88 89 SER A N 1
ATOM 714 C CA . SER A 1 89 ? 4.944 4.999 4.474 1.00 91.88 89 SER A CA 1
ATOM 715 C C . SER A 1 89 ? 5.145 3.542 4.075 1.00 91.88 89 SER A C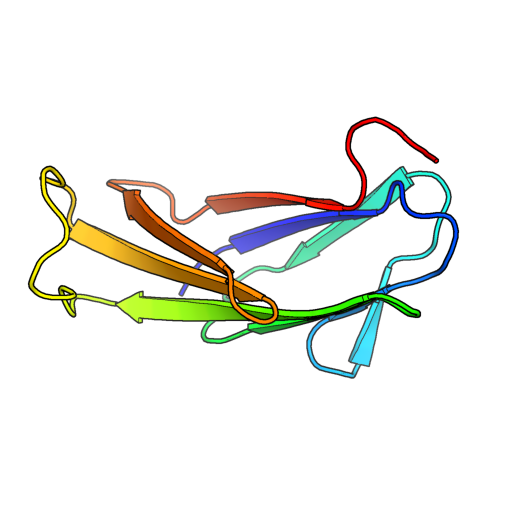 1
ATOM 717 O O . SER A 1 89 ? 5.293 2.682 4.941 1.00 91.88 89 SER A O 1
ATOM 719 N N . ALA A 1 90 ? 5.157 3.275 2.773 1.00 92.00 90 ALA A N 1
ATOM 720 C CA . ALA A 1 90 ? 5.423 1.966 2.196 1.00 92.00 90 ALA A CA 1
ATOM 721 C C . ALA A 1 90 ? 6.632 2.056 1.259 1.00 92.00 90 ALA A C 1
ATOM 723 O O . ALA A 1 90 ? 6.665 2.888 0.353 1.00 92.00 90 ALA A O 1
ATOM 724 N N . VAL A 1 91 ? 7.617 1.187 1.468 1.00 94.88 91 VAL A N 1
ATOM 725 C CA . VAL A 1 91 ? 8.736 1.002 0.539 1.00 94.88 91 VAL A CA 1
ATOM 726 C C . VAL A 1 91 ? 8.510 -0.318 -0.177 1.00 94.88 91 VAL A C 1
ATOM 728 O O . VAL A 1 91 ? 8.435 -1.368 0.461 1.00 94.88 91 VAL A O 1
ATOM 731 N N . ILE A 1 92 ? 8.344 -0.256 -1.493 1.00 93.50 92 ILE A N 1
ATOM 732 C CA . ILE A 1 92 ? 8.218 -1.445 -2.329 1.00 93.50 92 ILE A CA 1
ATOM 733 C C . ILE A 1 92 ? 9.631 -1.900 -2.670 1.00 93.50 92 ILE A C 1
ATOM 735 O O . ILE A 1 92 ? 10.370 -1.138 -3.285 1.00 93.50 92 ILE A O 1
ATOM 739 N N . ASP A 1 93 ? 9.972 -3.113 -2.231 1.00 92.00 93 ASP A N 1
ATOM 740 C CA . ASP A 1 93 ? 11.302 -3.724 -2.329 1.00 92.00 93 ASP A CA 1
ATOM 741 C C . ASP A 1 93 ? 12.408 -2.982 -1.549 1.00 92.00 93 ASP A C 1
ATOM 743 O O . ASP A 1 93 ? 13.285 -2.321 -2.094 1.00 92.00 93 ASP A O 1
ATOM 747 N N . GLN A 1 94 ? 12.350 -3.068 -0.216 1.00 90.81 94 GLN A N 1
ATOM 748 C CA . GLN A 1 94 ? 13.264 -2.350 0.684 1.00 90.81 94 GLN A CA 1
ATOM 749 C C . GLN A 1 94 ? 14.745 -2.714 0.500 1.00 90.81 94 GLN A C 1
ATOM 751 O O . GLN A 1 94 ? 15.601 -1.874 0.786 1.00 90.81 94 GLN A O 1
ATOM 756 N N . TYR A 1 95 ? 15.039 -3.952 0.102 1.00 87.62 95 TYR A N 1
ATOM 757 C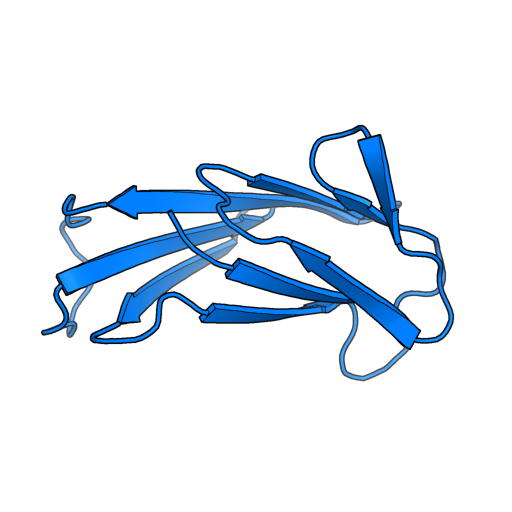 CA . TYR A 1 95 ? 16.411 -4.456 -0.002 1.00 87.62 95 TYR A CA 1
ATOM 758 C C . TYR A 1 95 ? 16.964 -4.432 -1.419 1.00 87.62 95 TYR A C 1
ATOM 760 O O . TYR A 1 95 ? 18.153 -4.692 -1.562 1.00 87.62 95 TYR A O 1
ATOM 768 N N . GLU A 1 96 ? 16.132 -4.041 -2.390 1.00 74.88 96 GLU A N 1
ATOM 769 C CA . GLU A 1 96 ? 16.434 -4.034 -3.820 1.00 74.88 96 GLU A CA 1
ATOM 770 C C . GLU A 1 96 ? 16.720 -5.460 -4.336 1.00 74.88 96 GLU A C 1
ATOM 772 O O . GLU A 1 96 ? 17.369 -6.279 -3.681 1.00 74.88 96 GLU A O 1
ATOM 777 N N . THR A 1 97 ? 16.151 -5.796 -5.494 1.00 60.69 97 THR A N 1
ATOM 778 C CA . THR A 1 97 ? 16.418 -7.078 -6.163 1.00 60.69 97 THR A CA 1
ATOM 779 C C . THR A 1 97 ? 17.724 -7.020 -6.947 1.00 60.69 97 THR A C 1
ATOM 781 O O . THR A 1 97 ? 17.962 -5.986 -7.613 1.00 60.69 97 THR A O 1
#

Organism: NCBI:txid708091

Radius of gyration: 13.72 Å; chains: 1; bounding box: 30×27×35 Å

Foldseek 3Di:
DAKEKEWAQEPAWKDKPNPDIAGHDGGIDIHGPDAKMWIQDPPFGIKIWHWPQQDDDPPDPDDPAGTWIWIDGDPDIDIDHDHDHRYDYYYHCPPHD

pLDDT: mean 86.7, std 10.55, range [58.91, 97.75]